Protein AF-W1Y8G7-F1 (afdb_monomer)

Mean predicted aligned error: 9.7 Å

Radius of gyration: 25.86 Å; Cα contacts (8 Å, |Δi|>4): 83; chains: 1; bounding box: 47×28×71 Å

Secondary structure (DSSP, 8-state):
--EEE-TTT--EEE-HHHHHHHHHHHS---SPP-HHHHTT---PPP----EEEETTEEEEBP-SGGGTTPBP-S-HHHHHHHHHHHHHHHHHTTB-TTS-B-----

Sequence (106 aa):
AFVRPDNSTKELFLSEKNINNYLRKYTTNKKAFSSEFYNEKEVVKFYTHGFFIGNEKVYELYSNGYRKGLRKVDHLENEIDQLIESSTNFLQNMLLDNGKYIYGYF

Solvent-accessible surface area (backbone atoms only — not comparable to full-atom values): 6859 Å² total; per-residue (Å²): 116,49,64,42,59,39,93,83,81,56,49,77,41,78,38,52,70,50,46,39,52,46,38,62,72,77,45,89,58,86,72,79,67,54,66,76,80,51,56,96,54,89,77,88,82,86,80,66,82,44,74,49,80,56,94,97,39,80,42,61,26,35,63,56,75,98,52,46,74,38,74,74,74,94,59,64,67,62,54,51,52,52,50,53,51,54,49,50,55,54,55,57,74,34,44,43,98,87,69,50,71,66,80,87,90,130

pLDDT: mean 89.36, std 6.59, range [53.72, 95.69]

Structure (mmCIF, N/CA/C/O backbone):
data_AF-W1Y8G7-F1
#
_entry.id   AF-W1Y8G7-F1
#
loop_
_atom_site.group_PDB
_atom_site.id
_atom_site.type_symbol
_atom_site.label_atom_id
_atom_site.label_alt_id
_atom_site.label_comp_id
_atom_site.label_asym_id
_atom_site.label_entity_id
_atom_site.label_seq_id
_atom_site.pdbx_PDB_ins_code
_atom_site.Cartn_x
_atom_site.Cartn_y
_atom_site.Cartn_z
_atom_site.occupancy
_atom_site.B_iso_or_equiv
_atom_site.auth_seq_id
_atom_site.auth_comp_id
_atom_site.auth_asym_id
_atom_site.auth_atom_id
_atom_site.pdbx_PDB_model_num
ATOM 1 N N . ALA A 1 1 ? 17.455 10.534 -13.223 1.00 82.81 1 ALA A N 1
ATOM 2 C CA . ALA A 1 1 ? 16.206 9.808 -13.540 1.00 82.81 1 ALA A CA 1
ATOM 3 C C . ALA A 1 1 ? 16.522 8.560 -14.368 1.00 82.81 1 ALA A C 1
ATOM 5 O O . ALA A 1 1 ? 17.527 8.572 -15.078 1.00 82.81 1 ALA A O 1
ATOM 6 N N . PHE A 1 2 ? 15.729 7.488 -14.252 1.00 93.50 2 PHE A N 1
ATOM 7 C CA . PHE A 1 2 ? 15.947 6.245 -15.016 1.00 93.50 2 PHE A CA 1
ATOM 8 C C . PHE A 1 2 ? 15.495 6.349 -16.468 1.00 93.50 2 PHE A C 1
ATOM 10 O O . PHE A 1 2 ? 16.180 5.831 -17.340 1.00 93.50 2 PHE A O 1
ATOM 17 N N . VAL A 1 3 ? 14.413 7.076 -16.729 1.00 93.31 3 VAL A N 1
ATOM 18 C CA . VAL A 1 3 ? 14.024 7.494 -18.076 1.00 93.31 3 VAL A CA 1
ATOM 19 C C . VAL A 1 3 ? 14.493 8.931 -18.268 1.00 93.31 3 VAL A C 1
ATOM 21 O O . VAL A 1 3 ? 14.318 9.760 -17.369 1.00 93.31 3 VAL A O 1
ATOM 24 N N . ARG A 1 4 ? 15.152 9.220 -19.389 1.00 92.31 4 ARG A N 1
ATOM 25 C CA . ARG A 1 4 ? 15.621 10.571 -19.720 1.00 92.31 4 ARG A CA 1
ATOM 26 C C . ARG A 1 4 ? 15.561 10.803 -21.232 1.00 92.31 4 ARG A C 1
ATOM 28 O O . ARG A 1 4 ? 15.653 9.826 -21.967 1.00 92.31 4 ARG A O 1
ATOM 35 N N . PRO A 1 5 ? 15.423 12.055 -21.690 1.00 93.88 5 PRO A N 1
ATOM 36 C CA . PRO A 1 5 ? 15.486 12.359 -23.111 1.00 93.88 5 PRO A CA 1
ATOM 37 C C . PRO A 1 5 ? 16.897 12.120 -23.647 1.00 93.88 5 PRO A C 1
ATOM 39 O O . PRO A 1 5 ? 17.888 12.400 -22.962 1.00 93.88 5 PRO A O 1
ATOM 42 N N . ASP A 1 6 ? 16.982 11.620 -24.873 1.00 91.81 6 ASP A N 1
ATOM 43 C CA . ASP A 1 6 ? 18.211 11.630 -25.647 1.00 91.81 6 ASP A CA 1
ATOM 44 C C . ASP A 1 6 ? 18.631 13.070 -25.941 1.00 91.81 6 ASP A C 1
ATOM 46 O O . ASP A 1 6 ? 17.806 13.968 -26.134 1.00 91.81 6 ASP A O 1
ATOM 50 N N . ASN A 1 7 ? 19.937 13.318 -25.949 1.00 88.00 7 ASN A N 1
ATOM 51 C CA . ASN A 1 7 ? 20.440 14.672 -26.146 1.00 88.00 7 ASN A CA 1
ATOM 52 C C . ASN A 1 7 ? 20.176 15.179 -27.569 1.00 88.00 7 ASN A C 1
ATOM 54 O O . ASN A 1 7 ? 19.948 16.382 -27.732 1.00 88.00 7 ASN A O 1
ATOM 58 N N . SER A 1 8 ? 20.167 14.268 -28.543 1.00 92.06 8 SER A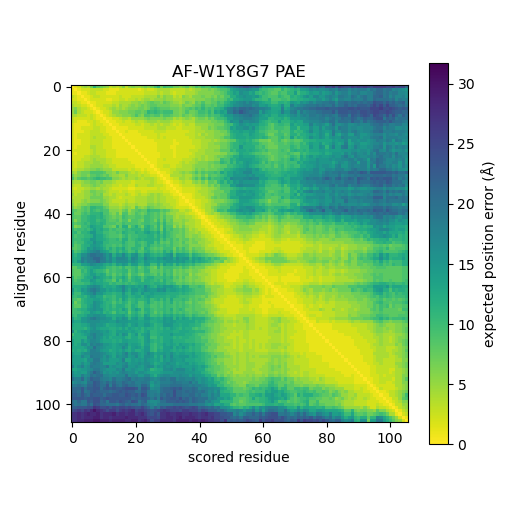 N 1
ATOM 59 C CA . SER A 1 8 ? 20.043 14.537 -29.973 1.00 92.06 8 SER A CA 1
ATOM 60 C C . SER A 1 8 ? 18.593 14.416 -30.430 1.00 92.06 8 SER A C 1
ATOM 62 O O . SER A 1 8 ? 18.046 15.381 -30.953 1.00 92.06 8 SER A O 1
ATOM 64 N N . THR A 1 9 ? 17.945 13.270 -30.190 1.00 92.00 9 THR A N 1
ATOM 65 C CA . THR A 1 9 ? 16.582 13.012 -30.698 1.00 92.00 9 THR A CA 1
ATOM 66 C C . THR A 1 9 ? 15.485 13.559 -29.788 1.00 92.00 9 THR A C 1
ATOM 68 O O . THR A 1 9 ? 14.344 13.692 -30.217 1.00 92.00 9 THR A O 1
ATOM 71 N N . LYS A 1 10 ? 15.815 13.894 -28.530 1.00 92.38 10 LYS A N 1
ATOM 72 C CA . LYS A 1 10 ? 14.865 14.243 -27.452 1.00 92.38 10 LYS A CA 1
ATOM 73 C C . LYS A 1 10 ? 13.876 13.136 -27.082 1.00 92.38 10 LYS A C 1
ATOM 75 O O . LYS A 1 10 ? 13.057 13.340 -26.188 1.00 92.38 10 LYS A O 1
ATOM 80 N N . GLU A 1 11 ? 13.985 11.958 -27.685 1.00 94.31 11 GLU A N 1
ATOM 81 C CA . GLU A 1 11 ? 13.150 10.810 -27.353 1.00 94.31 11 GLU A CA 1
ATOM 82 C C . GLU A 1 11 ? 13.516 10.254 -25.980 1.00 94.31 11 GLU A C 1
ATOM 84 O O . GLU A 1 11 ? 14.675 10.259 -25.564 1.00 94.31 11 GLU A O 1
ATOM 89 N N . LEU A 1 12 ? 12.514 9.778 -25.247 1.00 93.12 12 LEU A N 1
ATOM 90 C CA . LEU A 1 12 ? 12.733 9.203 -23.929 1.00 93.12 12 LEU A CA 1
ATOM 91 C C . LEU A 1 12 ? 13.328 7.803 -24.057 1.00 93.12 12 LEU A C 1
ATOM 93 O O . LEU A 1 12 ? 12.735 6.925 -24.675 1.00 93.12 12 LEU A O 1
ATOM 97 N N . PHE A 1 13 ? 14.457 7.578 -23.391 1.00 91.81 13 PHE A N 1
ATOM 98 C CA . PHE A 1 13 ? 15.092 6.268 -23.325 1.00 91.81 13 PHE A CA 1
ATOM 99 C C . PHE A 1 13 ? 15.391 5.852 -21.887 1.00 91.81 13 PHE A C 1
ATOM 101 O O . PHE A 1 13 ? 15.532 6.673 -20.970 1.00 91.81 13 PHE A O 1
ATOM 108 N N . LEU A 1 14 ? 15.513 4.540 -21.698 1.00 90.69 14 LEU A N 1
ATOM 109 C CA . LEU A 1 14 ? 15.893 3.940 -20.431 1.00 90.69 14 LEU A CA 1
ATOM 110 C C . LEU A 1 14 ? 17.418 3.997 -20.260 1.00 90.69 14 LEU A C 1
ATOM 112 O O . LEU A 1 14 ? 18.175 3.369 -20.994 1.00 90.69 14 LEU A O 1
ATOM 116 N N . SER A 1 15 ? 17.897 4.749 -19.273 1.00 93.44 15 SER A N 1
ATOM 117 C CA . SER A 1 15 ? 19.328 4.910 -19.023 1.00 93.44 15 SER A CA 1
ATOM 118 C C . SER A 1 15 ? 19.881 3.779 -18.155 1.00 93.44 15 SER A C 1
ATOM 120 O O . SER A 1 15 ? 19.861 3.860 -16.923 1.00 93.44 15 SER A O 1
ATOM 122 N N . GLU A 1 16 ? 20.474 2.768 -18.793 1.00 93.44 16 GLU A N 1
ATOM 123 C CA . GLU A 1 16 ? 21.149 1.658 -18.101 1.00 93.44 16 GLU A CA 1
ATOM 124 C C . GLU A 1 16 ? 22.222 2.140 -17.123 1.00 93.44 16 GLU A C 1
ATOM 126 O O . GLU A 1 16 ? 22.311 1.655 -15.998 1.00 93.44 16 GLU A O 1
ATOM 131 N N . LYS A 1 17 ? 22.996 3.164 -17.510 1.00 94.00 17 LYS A N 1
ATOM 132 C CA . LYS A 1 17 ? 24.001 3.795 -16.643 1.00 94.00 17 LYS A CA 1
ATOM 133 C C . LYS A 1 17 ? 23.395 4.267 -15.320 1.00 94.00 17 LYS A C 1
ATOM 135 O O . LYS A 1 17 ? 23.975 4.037 -14.259 1.00 94.00 17 LYS A O 1
ATOM 140 N N . ASN A 1 18 ? 22.241 4.934 -15.368 1.00 95.19 18 ASN A N 1
ATOM 141 C CA . ASN A 1 18 ? 21.588 5.447 -14.165 1.00 95.19 18 ASN A CA 1
ATOM 142 C C . ASN A 1 18 ? 21.000 4.312 -13.319 1.00 95.19 18 ASN A C 1
ATOM 144 O O . ASN A 1 18 ? 21.122 4.355 -12.096 1.00 95.19 18 ASN A O 1
ATOM 148 N N . ILE A 1 19 ? 20.423 3.291 -13.959 1.00 94.06 19 ILE A N 1
ATOM 149 C CA . ILE A 1 19 ? 19.892 2.100 -13.282 1.00 94.06 19 ILE A CA 1
ATOM 150 C C . ILE A 1 19 ? 21.016 1.350 -12.564 1.00 94.06 19 ILE A C 1
ATOM 152 O O . ILE A 1 19 ? 20.930 1.124 -11.361 1.00 94.06 19 ILE A O 1
ATOM 156 N N . ASN A 1 20 ? 22.112 1.042 -13.257 1.00 94.69 20 ASN A N 1
ATOM 157 C CA . ASN A 1 20 ? 23.253 0.322 -12.691 1.00 94.69 20 ASN A CA 1
ATOM 158 C C . ASN A 1 20 ? 23.930 1.086 -11.552 1.00 94.69 20 ASN A C 1
ATOM 160 O O . ASN A 1 20 ? 24.294 0.495 -10.535 1.00 94.69 20 ASN A O 1
ATOM 164 N N . ASN A 1 21 ? 24.046 2.411 -11.674 1.00 94.88 21 ASN A N 1
ATOM 165 C CA . ASN A 1 21 ? 24.540 3.241 -10.579 1.00 94.88 21 ASN A CA 1
ATOM 166 C C . ASN A 1 21 ? 23.635 3.179 -9.346 1.00 94.88 21 ASN A C 1
ATOM 168 O O . ASN A 1 21 ? 24.145 3.092 -8.229 1.00 94.88 21 ASN A O 1
ATOM 172 N N . TYR A 1 22 ? 22.315 3.209 -9.538 1.00 95.06 22 TYR A N 1
ATOM 173 C CA . TYR A 1 22 ? 21.369 3.066 -8.438 1.00 95.06 22 TYR A CA 1
ATOM 174 C C . TYR A 1 22 ? 21.454 1.679 -7.796 1.00 95.06 22 TYR A C 1
ATOM 176 O O . TYR A 1 22 ? 21.610 1.594 -6.580 1.00 95.06 22 TYR A O 1
ATOM 184 N N . LEU A 1 23 ? 21.429 0.608 -8.598 1.00 94.19 23 LEU A N 1
ATOM 185 C CA . LEU A 1 23 ? 21.516 -0.771 -8.109 1.00 94.19 23 LEU A CA 1
ATOM 186 C C . LEU A 1 23 ? 22.774 -0.983 -7.264 1.00 94.19 23 LEU A C 1
ATOM 188 O O . LEU A 1 23 ? 22.674 -1.491 -6.151 1.00 94.19 23 LEU A O 1
ATOM 192 N N . ARG A 1 24 ? 23.933 -0.511 -7.737 1.00 93.12 24 ARG A N 1
ATOM 193 C CA . ARG A 1 24 ? 25.201 -0.608 -7.003 1.00 93.12 24 ARG A CA 1
ATOM 194 C C . ARG A 1 24 ? 25.193 0.157 -5.676 1.00 93.12 24 ARG A C 1
ATOM 196 O O . ARG A 1 24 ? 25.858 -0.262 -4.738 1.00 93.12 24 ARG A O 1
ATOM 203 N N . LYS A 1 25 ? 24.511 1.304 -5.613 1.00 94.88 25 LYS A N 1
ATOM 204 C CA . LYS A 1 25 ? 24.547 2.195 -4.443 1.00 94.88 25 LYS A CA 1
ATOM 205 C C . LYS A 1 25 ? 23.502 1.845 -3.382 1.00 94.88 25 LYS A C 1
ATOM 207 O O . LYS A 1 25 ? 23.758 2.059 -2.203 1.00 94.88 25 LYS A O 1
ATOM 212 N N . TYR A 1 26 ? 22.336 1.352 -3.793 1.00 95.25 26 TYR A N 1
ATOM 213 C CA . TYR A 1 26 ? 21.162 1.226 -2.922 1.00 95.25 26 TYR A CA 1
ATOM 214 C C . TYR A 1 26 ? 20.628 -0.203 -2.792 1.00 95.25 26 TYR A C 1
ATOM 216 O O . TYR A 1 26 ? 19.638 -0.420 -2.101 1.00 95.25 26 TYR A O 1
ATOM 224 N N . THR A 1 27 ? 21.253 -1.187 -3.443 1.00 92.94 27 THR A N 1
ATOM 225 C CA . THR A 1 27 ? 20.838 -2.593 -3.365 1.00 92.94 27 THR A CA 1
ATOM 226 C C . THR A 1 27 ? 22.051 -3.508 -3.208 1.00 92.94 27 THR A C 1
ATOM 228 O O . THR A 1 27 ? 23.183 -3.107 -3.458 1.00 92.94 27 THR A O 1
ATOM 231 N N . THR A 1 28 ? 21.822 -4.767 -2.840 1.00 92.75 28 THR A N 1
ATOM 232 C CA . THR A 1 28 ? 22.857 -5.816 -2.803 1.00 92.75 28 THR A CA 1
ATOM 233 C C . THR A 1 28 ? 23.025 -6.537 -4.148 1.00 92.75 28 THR A C 1
ATOM 235 O O . THR A 1 28 ? 23.728 -7.548 -4.229 1.00 92.75 28 THR A O 1
ATOM 238 N N . ASN A 1 29 ? 22.379 -6.048 -5.216 1.00 87.69 29 ASN A N 1
ATOM 239 C CA . ASN A 1 29 ? 22.400 -6.694 -6.522 1.00 87.69 29 ASN A CA 1
ATOM 240 C C . ASN A 1 29 ? 23.798 -6.607 -7.158 1.00 87.69 29 ASN A C 1
ATOM 242 O O . ASN A 1 29 ? 24.311 -5.522 -7.424 1.00 87.69 29 ASN A O 1
ATOM 246 N N . LYS A 1 30 ? 24.404 -7.769 -7.422 1.00 85.19 30 LYS A N 1
ATOM 247 C CA . LYS A 1 30 ? 25.738 -7.889 -8.034 1.00 85.19 30 LYS A CA 1
ATOM 248 C C . LYS A 1 30 ? 25.707 -7.944 -9.563 1.00 85.19 30 LYS A C 1
ATOM 250 O O . LYS A 1 30 ? 26.759 -7.846 -10.188 1.00 85.19 30 LYS A O 1
ATOM 255 N N . LYS A 1 31 ? 24.533 -8.141 -10.172 1.00 87.12 31 LYS A N 1
ATOM 256 C CA . LYS A 1 31 ? 24.385 -8.244 -11.628 1.00 87.12 31 LYS A CA 1
ATOM 257 C C . LYS A 1 31 ? 24.030 -6.883 -12.213 1.00 87.12 31 LYS A C 1
ATOM 259 O O . LYS A 1 31 ? 23.077 -6.245 -11.768 1.00 87.12 31 LYS A O 1
ATOM 264 N N . ALA A 1 32 ? 24.782 -6.467 -13.229 1.00 88.94 32 ALA A N 1
ATOM 265 C CA . ALA A 1 32 ? 24.439 -5.287 -14.006 1.00 88.94 32 ALA A CA 1
ATOM 266 C C . ALA A 1 32 ? 23.140 -5.536 -14.786 1.00 88.94 32 ALA A C 1
ATOM 268 O O . ALA A 1 32 ? 22.932 -6.597 -15.374 1.00 88.94 32 ALA A O 1
ATOM 269 N N . PHE A 1 33 ? 22.267 -4.542 -14.774 1.00 89.88 33 PHE A N 1
ATOM 270 C CA . PHE A 1 33 ? 21.132 -4.431 -15.668 1.00 89.88 33 PHE A CA 1
ATOM 271 C C . PHE A 1 33 ? 21.614 -4.154 -17.100 1.00 89.88 33 PHE A C 1
ATOM 273 O O . PHE A 1 33 ? 22.469 -3.290 -17.304 1.00 89.88 33 PHE A O 1
ATOM 280 N N . SER A 1 34 ? 21.020 -4.855 -18.065 1.00 90.12 34 SER A N 1
ATOM 281 C CA . SER A 1 34 ? 21.177 -4.661 -19.510 1.00 90.12 34 SER A CA 1
ATOM 282 C C . SER A 1 34 ? 19.808 -4.855 -20.154 1.00 90.12 34 SER A C 1
ATOM 284 O O . SER A 1 34 ? 19.163 -5.874 -19.915 1.00 90.12 34 SER A O 1
ATOM 286 N N . SER A 1 35 ? 19.352 -3.878 -20.934 1.00 86.81 35 SER A N 1
ATOM 287 C CA . SER A 1 35 ? 18.070 -3.926 -21.642 1.00 86.81 35 SER A CA 1
ATOM 288 C C . SER A 1 35 ? 18.033 -5.068 -22.652 1.00 86.81 35 SER A C 1
ATOM 290 O O . SER A 1 35 ? 17.064 -5.817 -22.671 1.00 86.81 35 SER A O 1
ATOM 292 N N . GLU A 1 36 ? 19.126 -5.285 -23.385 1.00 87.19 36 GLU A N 1
ATOM 293 C CA . GLU A 1 36 ? 19.293 -6.397 -24.327 1.00 87.19 36 GLU A CA 1
ATOM 294 C C . GLU A 1 36 ? 19.024 -7.757 -23.673 1.00 87.19 36 GLU A C 1
ATOM 296 O O . GLU A 1 36 ? 18.304 -8.580 -24.229 1.00 87.19 36 GLU A O 1
ATOM 301 N N . PHE A 1 37 ? 19.516 -7.976 -22.448 1.00 84.56 37 PHE A N 1
ATOM 302 C CA . PHE A 1 37 ? 19.273 -9.232 -21.738 1.00 84.56 37 PHE A CA 1
ATOM 303 C C . PHE A 1 37 ? 17.790 -9.473 -21.428 1.00 84.56 37 PHE A C 1
ATOM 305 O O . PHE A 1 37 ? 17.401 -10.630 -21.272 1.00 84.56 37 PHE A O 1
ATOM 312 N N . TYR A 1 38 ? 16.985 -8.421 -21.267 1.00 82.06 38 TYR A N 1
ATOM 313 C CA . TYR A 1 38 ? 15.568 -8.519 -20.899 1.00 82.06 38 TYR A CA 1
ATOM 314 C C . TYR A 1 38 ? 14.611 -8.279 -22.069 1.00 82.06 38 TYR A C 1
ATOM 316 O O . TYR A 1 38 ? 13.422 -8.560 -21.921 1.00 82.06 38 TYR A O 1
ATOM 324 N N . ASN A 1 39 ? 15.095 -7.786 -23.210 1.00 85.12 39 ASN A N 1
ATOM 325 C CA . ASN A 1 39 ? 14.284 -7.636 -24.412 1.00 85.12 39 ASN A CA 1
ATOM 326 C C . ASN A 1 39 ? 13.692 -8.992 -24.806 1.00 85.12 39 ASN A C 1
ATOM 328 O O . ASN A 1 39 ? 14.366 -10.018 -24.732 1.00 85.12 39 ASN A O 1
ATOM 332 N N . GLU A 1 40 ? 12.407 -8.982 -25.163 1.00 84.44 40 GLU A N 1
ATOM 333 C CA . GLU A 1 40 ? 11.638 -10.163 -25.590 1.00 84.44 40 GLU A CA 1
ATOM 334 C C . GLU A 1 40 ? 11.514 -11.280 -24.540 1.00 84.44 40 GLU A C 1
ATOM 336 O O . GLU A 1 40 ? 10.925 -12.327 -24.808 1.00 84.44 40 GLU A O 1
ATOM 341 N N . LYS A 1 41 ? 12.003 -11.063 -23.313 1.00 86.75 41 LYS A N 1
ATOM 342 C CA . LYS A 1 41 ? 11.793 -12.003 -22.216 1.00 86.75 41 LYS A CA 1
ATOM 343 C C . LYS A 1 41 ? 10.445 -11.785 -21.564 1.00 86.75 41 LYS A C 1
ATOM 345 O O . LYS A 1 41 ? 10.053 -10.666 -21.232 1.00 86.75 41 LYS A O 1
ATOM 350 N N . GLU A 1 42 ? 9.783 -12.895 -21.282 1.00 84.12 42 GLU A N 1
ATOM 351 C CA . GLU A 1 42 ? 8.609 -12.891 -20.433 1.00 84.12 42 GLU A CA 1
ATOM 352 C C . GLU A 1 42 ? 9.030 -12.604 -18.985 1.00 84.12 42 GLU A C 1
ATOM 354 O O . GLU A 1 42 ? 9.892 -13.271 -18.406 1.00 84.12 42 GLU A O 1
ATOM 359 N N . VAL A 1 43 ? 8.447 -11.559 -18.403 1.00 81.00 43 VAL A N 1
ATOM 360 C CA . VAL A 1 43 ? 8.691 -11.156 -17.017 1.00 81.00 43 VAL A CA 1
ATOM 361 C C . VAL A 1 43 ? 7.457 -11.441 -16.181 1.00 81.00 43 VAL A C 1
ATOM 363 O O . VAL A 1 43 ? 6.395 -10.860 -16.397 1.00 81.00 43 VAL A O 1
ATOM 366 N N . VAL A 1 44 ? 7.624 -12.287 -15.166 1.00 84.56 44 VAL A N 1
ATOM 367 C CA . VAL A 1 44 ? 6.583 -12.545 -14.170 1.00 84.56 44 VAL A CA 1
ATOM 368 C C . VAL A 1 44 ? 6.609 -11.432 -13.129 1.00 84.56 44 VAL A C 1
ATOM 370 O O . VAL A 1 44 ? 7.621 -11.196 -12.466 1.00 84.56 44 VAL A O 1
ATOM 373 N N . LYS A 1 45 ? 5.486 -10.727 -12.984 1.00 83.31 45 LYS A N 1
ATOM 374 C CA . LYS A 1 45 ? 5.316 -9.696 -11.958 1.00 83.31 45 LYS A CA 1
ATOM 375 C C . LYS A 1 45 ? 4.624 -10.300 -10.747 1.00 83.31 45 LYS A C 1
ATOM 377 O O . LYS A 1 45 ? 3.543 -10.867 -10.866 1.00 83.31 45 LYS A O 1
ATOM 382 N N . PHE A 1 46 ? 5.235 -10.128 -9.582 1.00 84.62 46 PHE A N 1
ATOM 383 C CA . PHE A 1 46 ? 4.627 -10.498 -8.312 1.00 84.62 46 PHE A CA 1
ATOM 384 C C . PHE A 1 46 ? 3.964 -9.276 -7.692 1.00 84.62 46 PHE A C 1
ATOM 386 O O . PHE A 1 46 ? 4.556 -8.196 -7.626 1.00 84.62 46 PHE A O 1
ATOM 393 N N . TYR A 1 47 ? 2.740 -9.465 -7.216 1.00 82.19 47 TYR A N 1
ATOM 394 C CA . TYR A 1 47 ? 1.978 -8.446 -6.514 1.00 82.19 47 TYR A CA 1
ATOM 395 C C . TYR A 1 47 ? 1.654 -8.950 -5.115 1.00 82.19 47 TYR A C 1
ATOM 397 O O . TYR A 1 47 ? 1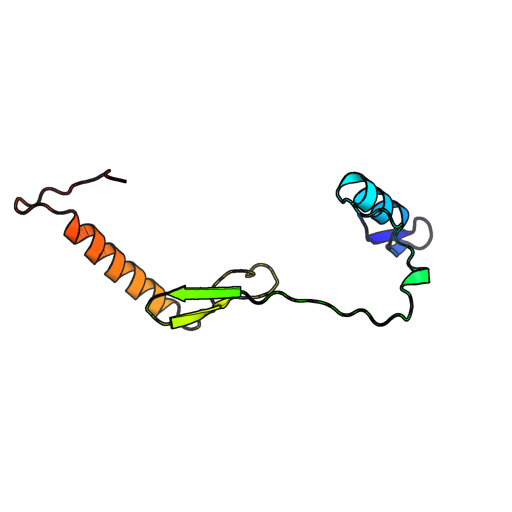.363 -10.126 -4.910 1.00 82.19 47 TYR A O 1
ATOM 405 N N . THR A 1 48 ? 1.725 -8.050 -4.142 1.00 87.25 48 THR A N 1
ATOM 406 C CA . THR A 1 48 ? 1.350 -8.344 -2.760 1.00 87.25 48 THR A CA 1
ATOM 407 C C . THR A 1 48 ? -0.101 -7.949 -2.536 1.00 87.25 48 THR A C 1
ATOM 409 O O . THR A 1 48 ? -0.461 -6.799 -2.802 1.00 87.25 48 THR A O 1
ATOM 412 N N . HIS A 1 49 ? -0.899 -8.860 -1.988 1.00 91.56 49 HIS A N 1
ATOM 413 C CA . HIS A 1 49 ? -2.230 -8.555 -1.472 1.00 91.56 49 HIS A CA 1
ATOM 414 C C . HIS A 1 49 ? -2.147 -8.294 0.030 1.00 91.56 49 HIS A C 1
ATOM 416 O O . HIS A 1 49 ? -1.457 -9.012 0.752 1.00 91.56 49 HIS A O 1
ATOM 422 N N . GLY A 1 50 ? -2.810 -7.232 0.480 1.00 93.62 50 GLY A N 1
ATOM 423 C CA . GLY A 1 50 ? -2.902 -6.880 1.891 1.00 93.62 50 GLY A CA 1
ATOM 424 C C . GLY A 1 50 ? -4.287 -7.209 2.426 1.00 93.62 50 GLY A C 1
ATOM 425 O O . GLY A 1 50 ? -5.277 -7.003 1.726 1.00 93.62 50 GLY A O 1
ATOM 426 N N . PHE A 1 51 ? -4.344 -7.673 3.669 1.00 95.25 51 PHE A N 1
ATOM 427 C CA . PHE A 1 51 ? -5.589 -7.924 4.382 1.00 95.25 51 PHE A CA 1
ATOM 428 C C . PHE A 1 51 ? -5.531 -7.267 5.758 1.00 95.25 51 PHE A C 1
ATOM 430 O O . PHE A 1 51 ? -4.482 -7.254 6.401 1.00 95.25 51 PHE A O 1
ATOM 437 N N . PHE A 1 52 ? -6.662 -6.733 6.202 1.00 92.75 52 PHE A N 1
ATOM 438 C CA . PHE A 1 52 ? -6.873 -6.255 7.562 1.00 92.75 52 PHE A CA 1
ATOM 439 C C . PHE A 1 52 ? -7.908 -7.147 8.240 1.00 92.75 52 PHE A C 1
ATOM 441 O O . PHE A 1 52 ? -8.935 -7.461 7.641 1.00 92.75 52 PHE A O 1
ATOM 448 N N . ILE A 1 53 ? -7.636 -7.556 9.476 1.00 93.44 53 ILE A N 1
ATOM 449 C CA . ILE A 1 53 ? -8.540 -8.391 10.267 1.00 93.44 53 ILE A CA 1
ATOM 450 C C . ILE A 1 53 ? -9.034 -7.548 11.437 1.00 93.44 53 ILE A C 1
ATOM 452 O O . ILE A 1 53 ? -8.229 -7.058 12.226 1.00 93.44 53 ILE A O 1
ATOM 456 N N . GLY A 1 54 ? -10.347 -7.372 11.537 1.00 86.75 54 GLY A N 1
ATOM 457 C CA . GLY A 1 54 ? -10.977 -6.590 12.598 1.00 86.75 54 GLY A CA 1
ATOM 458 C C . GLY A 1 54 ? -12.471 -6.875 12.676 1.00 86.75 54 GLY A C 1
ATOM 459 O O . GLY A 1 54 ? -13.092 -7.176 11.658 1.00 86.75 54 GLY A O 1
ATOM 460 N N . ASN A 1 55 ? -13.047 -6.796 13.878 1.00 83.12 55 ASN A N 1
ATOM 461 C CA . ASN A 1 55 ? -14.465 -7.093 14.134 1.00 83.12 55 ASN A CA 1
ATOM 462 C C . ASN A 1 55 ? -14.899 -8.447 13.540 1.00 83.12 55 ASN A C 1
ATOM 464 O O . ASN A 1 55 ? -15.913 -8.526 12.851 1.00 83.12 55 ASN A O 1
ATOM 468 N N . GLU A 1 56 ? -14.064 -9.478 13.727 1.00 90.06 56 GLU A N 1
ATOM 469 C CA . GLU 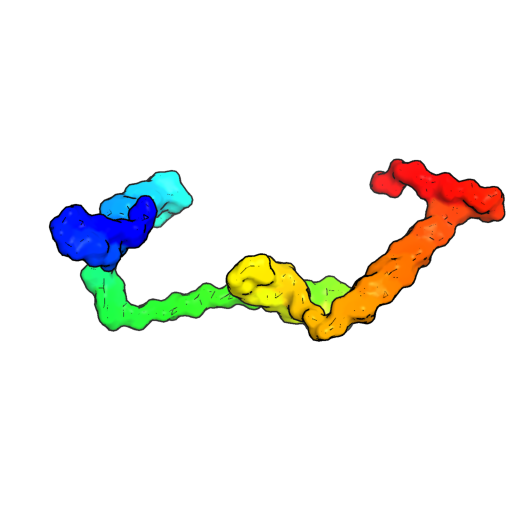A 1 56 ? -14.268 -10.846 13.209 1.00 90.06 56 GLU A CA 1
ATOM 470 C C . GLU A 1 56 ? -14.401 -10.948 11.676 1.00 90.06 56 GLU A C 1
ATOM 472 O O . GLU A 1 56 ? -14.814 -11.973 11.136 1.00 90.06 56 GLU A O 1
ATOM 477 N N . LYS A 1 57 ? -14.013 -9.897 10.948 1.00 90.31 57 LYS A N 1
ATOM 478 C CA . LYS A 1 57 ? -14.070 -9.820 9.487 1.00 90.31 57 LYS A CA 1
ATOM 479 C C . LYS A 1 57 ? -12.680 -9.639 8.891 1.00 90.31 57 LYS A C 1
ATOM 481 O O . LYS A 1 57 ? -11.782 -9.061 9.506 1.00 90.31 57 LYS A O 1
ATOM 486 N N . VAL A 1 58 ? -12.527 -10.117 7.658 1.00 93.69 58 VAL A N 1
ATOM 487 C CA . VAL A 1 58 ? -11.322 -9.939 6.843 1.00 93.69 58 VAL A CA 1
ATOM 488 C C . VAL A 1 58 ? -11.635 -8.956 5.724 1.00 93.69 58 VAL A C 1
ATOM 490 O O . VAL A 1 58 ? -12.570 -9.160 4.954 1.00 93.69 58 VAL A O 1
ATOM 493 N N . TYR A 1 59 ? -10.834 -7.902 5.622 1.00 93.31 59 TYR A N 1
ATOM 494 C CA . TYR A 1 59 ? -10.985 -6.854 4.624 1.00 93.31 59 TYR A CA 1
ATOM 495 C C . TYR A 1 59 ? -9.786 -6.838 3.689 1.00 93.31 59 TYR A C 1
ATOM 497 O O . TYR A 1 59 ? -8.643 -6.720 4.133 1.00 93.31 59 TYR A O 1
ATOM 505 N N . GLU A 1 60 ? -10.040 -6.912 2.387 1.00 94.88 60 GLU A N 1
ATOM 506 C CA . GLU A 1 60 ? -8.997 -6.734 1.384 1.00 94.88 60 GLU A CA 1
ATOM 507 C C . GLU A 1 60 ? -8.579 -5.257 1.300 1.00 94.88 60 GLU A C 1
ATOM 509 O O . GLU A 1 60 ? -9.409 -4.341 1.297 1.00 94.88 60 GLU A O 1
ATOM 514 N N . LEU A 1 61 ? -7.274 -5.023 1.202 1.00 95.69 61 LEU A N 1
ATOM 515 C CA . LEU A 1 61 ? -6.690 -3.696 1.051 1.00 95.69 61 LEU A CA 1
ATOM 516 C C . LEU A 1 61 ? -6.381 -3.406 -0.418 1.00 95.69 61 LEU A C 1
ATOM 518 O O . LEU A 1 61 ? -6.134 -4.310 -1.219 1.00 95.69 61 LEU A O 1
ATOM 522 N N . TYR A 1 62 ? -6.337 -2.127 -0.785 1.00 94.50 62 TYR A N 1
ATOM 523 C CA . TYR A 1 62 ? -5.800 -1.733 -2.088 1.00 94.50 62 TYR A CA 1
ATOM 524 C C . TYR A 1 62 ? -4.340 -2.206 -2.226 1.00 94.50 62 TYR A C 1
ATOM 526 O O . TYR A 1 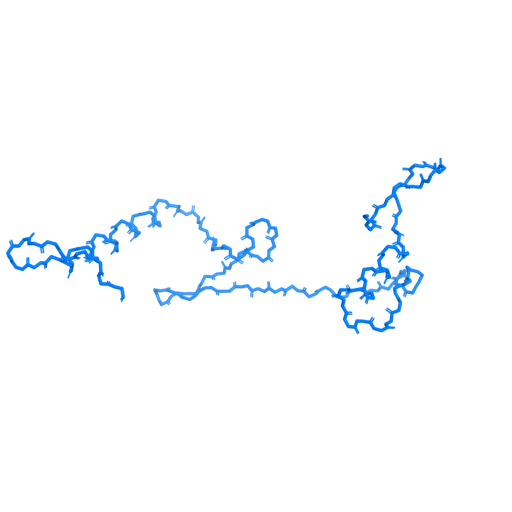62 ? -3.502 -1.956 -1.355 1.00 94.50 62 TYR A O 1
ATOM 534 N N . SER A 1 63 ? -4.022 -2.872 -3.338 1.00 92.25 63 SER A N 1
ATOM 535 C CA . SER A 1 63 ? -2.709 -3.488 -3.588 1.00 92.25 63 SER A CA 1
ATOM 536 C C . SER A 1 63 ? -1.699 -2.549 -4.263 1.00 92.25 63 SER A C 1
ATOM 538 O O . SER A 1 63 ? -0.491 -2.805 -4.234 1.00 92.25 63 SER A O 1
ATOM 540 N N . ASN A 1 64 ? -2.161 -1.441 -4.851 1.00 88.75 64 AS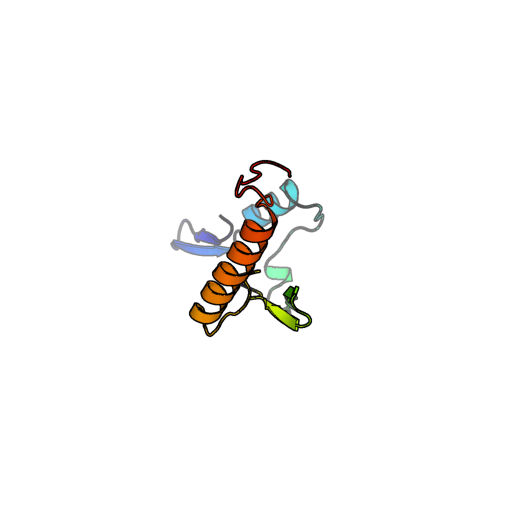N A N 1
ATOM 541 C CA . ASN A 1 64 ? -1.351 -0.526 -5.655 1.00 88.75 64 ASN A CA 1
ATOM 542 C C . ASN A 1 64 ? -1.825 0.943 -5.578 1.00 88.75 64 ASN A C 1
ATOM 544 O O . ASN A 1 64 ? -2.844 1.272 -4.970 1.00 88.75 64 ASN A O 1
ATOM 548 N N . GLY A 1 65 ? -1.042 1.835 -6.193 1.00 88.62 65 GLY A N 1
ATOM 549 C CA . GLY A 1 65 ? -1.334 3.269 -6.278 1.00 88.62 65 GLY A CA 1
ATOM 550 C C . GLY A 1 65 ? -1.230 4.014 -4.942 1.00 88.62 65 GLY A C 1
ATOM 551 O O . GLY A 1 65 ? -0.709 3.496 -3.957 1.00 88.62 65 GLY A O 1
ATOM 552 N N . TYR A 1 66 ? -1.751 5.244 -4.909 1.00 90.88 66 TYR A N 1
ATOM 553 C CA . TYR A 1 66 ? -1.744 6.105 -3.715 1.00 90.88 66 TYR A CA 1
ATOM 554 C C . TYR A 1 66 ? -2.619 5.592 -2.569 1.00 90.88 66 TYR A C 1
ATOM 556 O O . TYR A 1 66 ? -2.484 6.051 -1.441 1.00 90.88 66 TYR A O 1
ATOM 564 N N . ARG A 1 67 ? -3.515 4.644 -2.853 1.00 91.50 67 ARG A N 1
ATOM 565 C CA . ARG A 1 67 ? -4.390 4.027 -1.853 1.00 91.50 67 ARG A CA 1
ATOM 566 C C . ARG A 1 67 ? -3.804 2.744 -1.270 1.00 91.50 67 ARG A C 1
ATOM 568 O O . ARG A 1 67 ? -4.461 2.132 -0.436 1.00 91.50 67 ARG A O 1
ATOM 575 N N . LYS A 1 68 ? -2.609 2.315 -1.703 1.00 93.25 68 LYS A N 1
ATOM 576 C CA . LYS A 1 68 ? -1.995 1.057 -1.262 1.00 93.25 68 LYS A CA 1
ATOM 577 C C . LYS A 1 68 ? -1.992 0.955 0.267 1.00 93.25 68 LYS A C 1
ATOM 579 O O . LYS A 1 68 ? -1.479 1.840 0.942 1.00 93.25 68 LYS A O 1
ATOM 584 N N . GLY A 1 69 ? -2.531 -0.146 0.787 1.00 91.75 69 GLY A N 1
ATOM 585 C CA . GLY A 1 69 ? -2.622 -0.411 2.227 1.00 91.75 69 GLY A CA 1
ATOM 586 C C . GLY A 1 69 ? -3.853 0.179 2.920 1.00 91.75 69 GLY A C 1
ATOM 587 O O . GLY A 1 69 ? -4.077 -0.126 4.086 1.00 91.75 69 GLY A O 1
ATOM 588 N N . LEU A 1 70 ? -4.680 0.965 2.227 1.00 93.06 70 LEU A N 1
ATOM 589 C CA . LEU A 1 70 ? -5.968 1.406 2.758 1.00 93.06 70 LEU A CA 1
ATOM 590 C C . LEU A 1 70 ? -7.031 0.328 2.553 1.00 93.06 70 LEU A C 1
ATOM 592 O O . LEU A 1 70 ? -7.024 -0.398 1.552 1.00 93.06 70 LEU A O 1
ATOM 596 N N . ARG A 1 71 ? -7.966 0.248 3.500 1.00 92.62 71 ARG A N 1
ATOM 597 C CA . ARG A 1 71 ? -9.140 -0.615 3.386 1.00 92.62 71 ARG A CA 1
ATOM 598 C C . ARG A 1 71 ? -10.077 -0.082 2.308 1.00 92.62 71 ARG A C 1
ATOM 600 O O . ARG A 1 71 ? -10.258 1.128 2.169 1.00 92.62 71 ARG A O 1
ATOM 607 N N . LYS A 1 72 ? -10.657 -0.994 1.531 1.00 92.06 72 LYS A N 1
ATOM 608 C CA . LYS A 1 72 ? -11.729 -0.671 0.589 1.00 92.06 72 LYS A CA 1
ATOM 609 C C . LYS A 1 72 ? -13.008 -0.413 1.393 1.00 92.06 72 LYS A C 1
ATOM 611 O O . LYS A 1 72 ? -13.387 -1.248 2.210 1.00 92.06 72 LYS A O 1
ATOM 616 N N . VAL A 1 73 ? -13.613 0.754 1.199 1.00 90.56 73 VAL A N 1
ATOM 617 C CA . VAL A 1 73 ? -14.821 1.202 1.901 1.00 90.56 73 VAL A CA 1
ATOM 618 C C . VAL A 1 73 ? -15.786 1.730 0.852 1.00 90.56 73 VAL A C 1
ATOM 620 O O . VAL A 1 73 ? -15.436 2.661 0.127 1.00 90.56 73 VAL A O 1
ATOM 623 N N . ASP A 1 74 ? -16.971 1.132 0.787 1.00 89.50 74 ASP A N 1
ATOM 624 C CA . ASP A 1 74 ? -18.032 1.547 -0.137 1.00 89.50 74 ASP A CA 1
ATOM 625 C C . ASP A 1 74 ? -18.942 2.614 0.493 1.00 89.50 74 ASP A C 1
ATOM 627 O O . ASP A 1 74 ? -19.382 3.535 -0.190 1.00 89.50 74 ASP A O 1
ATOM 631 N N . HIS A 1 75 ? -19.153 2.523 1.811 1.00 91.44 75 HIS A N 1
ATOM 632 C CA . HIS A 1 75 ? -20.041 3.378 2.602 1.00 91.44 75 HIS A CA 1
ATOM 633 C C . HIS A 1 75 ? -19.265 4.036 3.742 1.00 91.44 75 HIS A C 1
ATOM 635 O O . HIS A 1 75 ? -19.084 3.444 4.807 1.00 91.44 75 HIS A O 1
ATOM 641 N N . LEU A 1 76 ? -18.758 5.245 3.502 1.00 91.19 76 LEU A N 1
ATOM 642 C CA . LEU A 1 76 ? -17.932 5.971 4.4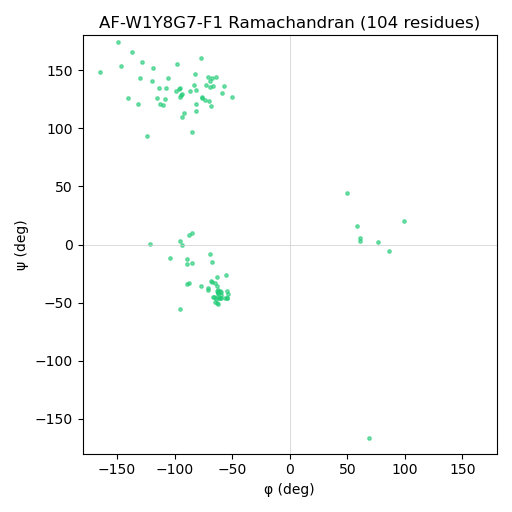71 1.00 91.19 76 LEU A CA 1
ATOM 643 C C . LEU A 1 76 ? -18.735 6.395 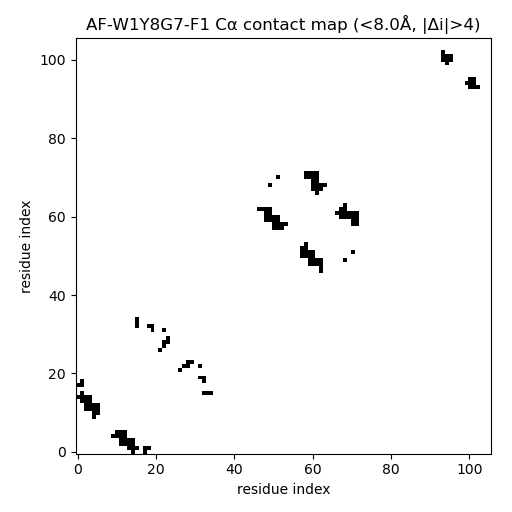5.709 1.00 91.19 76 LEU A C 1
ATOM 645 O O . LEU A 1 76 ? -18.192 6.426 6.807 1.00 91.19 76 LEU A O 1
ATOM 649 N N . GLU A 1 77 ? -20.018 6.690 5.535 1.00 95.38 77 GLU A N 1
ATOM 650 C CA . GLU A 1 77 ? -20.956 7.056 6.594 1.00 95.38 77 GLU A CA 1
ATOM 651 C C . GLU A 1 77 ? -20.992 6.012 7.716 1.00 95.38 77 GLU A C 1
ATOM 653 O O . GLU A 1 77 ? -20.814 6.357 8.879 1.00 95.38 77 GLU A O 1
ATOM 658 N N . ASN A 1 78 ? -21.059 4.726 7.363 1.00 91.88 78 ASN A N 1
ATOM 659 C CA . ASN A 1 78 ? -21.089 3.637 8.338 1.00 91.88 78 ASN A CA 1
ATOM 660 C C . ASN A 1 78 ? -19.781 3.544 9.139 1.00 91.88 78 ASN A C 1
ATOM 662 O O . ASN A 1 78 ? -19.788 3.175 10.310 1.00 91.88 78 ASN A O 1
ATOM 666 N N . GLU A 1 79 ? -18.648 3.869 8.512 1.00 90.94 79 GLU A N 1
ATOM 667 C CA . GLU A 1 79 ? -17.343 3.885 9.181 1.00 90.94 79 GLU A CA 1
ATOM 668 C C . GLU A 1 79 ? -17.226 5.049 10.162 1.00 90.94 79 GLU A C 1
ATOM 670 O O . GLU A 1 79 ? -16.646 4.902 11.238 1.00 90.94 79 GLU A O 1
ATOM 675 N N . ILE A 1 80 ? -17.786 6.204 9.797 1.00 94.00 80 ILE A N 1
ATOM 676 C CA . ILE A 1 80 ? -17.842 7.376 10.668 1.00 94.00 80 ILE A CA 1
ATOM 677 C C . ILE A 1 80 ? -18.744 7.084 11.868 1.00 94.00 80 ILE A C 1
ATOM 679 O O . ILE A 1 80 ? -18.332 7.343 12.997 1.00 94.00 80 ILE A O 1
ATOM 683 N N . ASP A 1 81 ? -19.917 6.492 11.649 1.00 95.56 81 ASP A N 1
ATOM 684 C CA . ASP A 1 81 ? -20.839 6.137 12.729 1.00 95.56 81 ASP A CA 1
ATOM 685 C C . ASP A 1 81 ? -20.197 5.139 13.704 1.00 95.56 81 ASP A C 1
ATOM 687 O O . ASP A 1 81 ? -20.199 5.368 14.915 1.00 95.56 81 ASP A O 1
ATOM 691 N N . GLN A 1 82 ? -19.535 4.093 13.192 1.00 90.81 82 GLN A N 1
ATOM 692 C CA . GLN A 1 82 ? -18.787 3.143 14.026 1.00 90.81 82 GLN A CA 1
ATOM 693 C C . GLN A 1 82 ? -17.651 3.813 14.806 1.00 90.81 82 GLN A C 1
ATOM 695 O O . GLN A 1 82 ? -17.415 3.487 15.974 1.00 90.81 82 GLN A O 1
ATOM 700 N N . LEU A 1 83 ? -16.931 4.749 14.185 1.00 92.50 83 LEU A N 1
ATOM 701 C CA . LEU A 1 83 ? -15.877 5.507 14.853 1.00 92.50 83 LEU A CA 1
ATOM 702 C C . LEU A 1 83 ? -16.447 6.362 15.992 1.00 92.50 83 LEU A C 1
ATOM 704 O O . LEU A 1 83 ? -15.877 6.375 17.082 1.00 92.50 83 LEU A O 1
ATOM 708 N N . ILE A 1 84 ? -17.562 7.058 15.758 1.00 95.25 84 ILE A N 1
ATOM 709 C CA . ILE A 1 84 ? -18.227 7.895 16.765 1.00 95.25 84 ILE A CA 1
ATOM 710 C C . ILE A 1 84 ? -18.730 7.033 17.924 1.00 95.25 84 ILE A C 1
ATOM 712 O O . ILE A 1 84 ? -18.475 7.368 19.083 1.00 95.25 84 ILE A O 1
ATOM 716 N N . GLU A 1 85 ? -19.399 5.917 17.635 1.00 94.38 85 GLU A N 1
ATOM 717 C CA . GLU A 1 85 ? -19.947 5.022 18.655 1.00 94.38 85 GLU A CA 1
ATOM 718 C C . GLU A 1 85 ? -18.835 4.401 19.513 1.00 94.38 85 GLU A C 1
ATOM 720 O O . GLU A 1 85 ? -18.857 4.506 20.741 1.00 94.38 85 GLU A O 1
ATOM 725 N N . SER A 1 86 ? -17.811 3.820 18.881 1.00 90.81 86 SER A N 1
ATOM 726 C CA . SER A 1 86 ? -16.676 3.214 19.593 1.00 90.81 86 SER A CA 1
ATOM 727 C C . SER A 1 86 ? -15.893 4.232 20.425 1.00 90.81 86 SER A C 1
ATOM 729 O O . SER A 1 86 ? -15.540 3.945 21.571 1.00 90.81 86 SER A O 1
ATOM 731 N N . SER A 1 87 ? -15.680 5.439 19.895 1.00 91.25 87 SER A N 1
ATOM 732 C CA . SER A 1 87 ? -15.007 6.519 20.621 1.00 91.25 87 SER A CA 1
ATOM 733 C C . SER A 1 87 ? -15.838 6.976 21.816 1.00 91.25 87 SER A C 1
ATOM 735 O O . SER A 1 87 ? -15.307 7.099 22.914 1.00 91.25 87 SER A O 1
ATOM 737 N N . THR A 1 88 ? -17.146 7.172 21.639 1.00 91.81 88 THR A N 1
ATOM 738 C CA . THR A 1 88 ? -18.053 7.553 22.733 1.00 91.81 88 THR A CA 1
ATOM 739 C C . THR A 1 88 ? -18.066 6.506 23.843 1.00 91.81 88 THR A C 1
ATOM 741 O O . THR A 1 88 ? -17.911 6.862 25.009 1.00 91.81 88 THR A O 1
ATOM 744 N N . ASN A 1 89 ? -18.169 5.222 23.490 1.00 90.25 89 ASN A N 1
ATOM 745 C CA . ASN A 1 89 ? -18.122 4.121 24.454 1.00 90.25 89 ASN A CA 1
ATOM 746 C C . ASN A 1 89 ? -16.796 4.099 25.229 1.00 90.25 89 ASN A C 1
ATOM 748 O O . ASN A 1 89 ? -16.782 3.947 26.450 1.00 90.25 89 ASN A O 1
ATOM 752 N N . PHE A 1 90 ? -15.669 4.294 24.540 1.00 88.94 90 PHE A N 1
ATOM 753 C CA . PHE A 1 90 ? -14.361 4.393 25.184 1.00 88.94 90 PHE A CA 1
ATOM 754 C C . PHE A 1 90 ? -14.282 5.586 26.151 1.00 88.94 90 PHE A C 1
ATOM 756 O O . PHE A 1 90 ? -13.841 5.430 27.288 1.00 88.94 90 PHE A O 1
ATOM 763 N N . LEU A 1 91 ? -14.758 6.762 25.728 1.00 89.19 91 LEU A N 1
ATOM 764 C CA . LEU A 1 91 ? -14.785 7.979 26.545 1.00 89.19 91 LEU A CA 1
ATOM 765 C C . LEU A 1 91 ? -15.680 7.826 27.781 1.00 89.19 91 LEU A C 1
ATOM 767 O O . LEU A 1 91 ? -15.303 8.266 28.865 1.00 89.19 91 LEU A O 1
ATOM 771 N N . GLN A 1 92 ? -16.839 7.178 27.638 1.00 87.81 92 GLN A N 1
ATOM 772 C CA . GLN A 1 92 ? -17.746 6.903 28.750 1.00 87.81 92 GLN A CA 1
ATOM 773 C C . GLN A 1 92 ? -17.068 6.051 29.826 1.00 87.81 92 GLN A C 1
ATOM 775 O O . GLN A 1 92 ? -17.198 6.345 31.010 1.00 87.81 92 GLN A O 1
ATOM 780 N N . ASN A 1 93 ? -16.288 5.048 29.421 1.00 86.06 93 ASN A N 1
ATOM 781 C CA . ASN A 1 93 ? -15.558 4.180 30.346 1.00 86.06 93 ASN A CA 1
ATOM 782 C C . ASN A 1 93 ? -14.401 4.886 31.078 1.00 86.06 93 ASN A C 1
ATOM 784 O O . ASN A 1 93 ? -13.824 4.314 31.998 1.00 86.06 93 ASN A O 1
ATOM 788 N N . MET A 1 94 ? -14.061 6.122 30.701 1.00 87.94 94 MET A N 1
ATOM 789 C CA . MET A 1 94 ? -13.099 6.964 31.420 1.00 87.94 94 MET A CA 1
ATOM 790 C C . MET A 1 94 ? -13.764 7.938 32.406 1.00 87.94 94 MET A C 1
ATOM 792 O O . MET A 1 94 ? -13.071 8.740 33.038 1.00 87.94 94 MET A O 1
ATOM 796 N N . LEU A 1 95 ? -15.091 7.893 32.560 1.00 89.12 95 LEU A N 1
ATOM 797 C CA . LEU A 1 95 ? -15.812 8.645 33.585 1.00 89.12 95 LEU A CA 1
ATOM 798 C C . LEU A 1 95 ? -15.856 7.857 34.899 1.00 89.12 95 LEU A C 1
ATOM 800 O O . LEU A 1 95 ? -16.209 6.683 34.929 1.00 89.12 95 LEU A O 1
ATOM 804 N N . LEU A 1 96 ? -15.527 8.529 35.998 1.00 87.69 96 LEU A N 1
ATOM 805 C CA . LEU A 1 96 ? -15.769 8.036 37.352 1.00 87.69 96 LEU A CA 1
ATOM 806 C C . LEU A 1 96 ? -17.244 8.208 37.739 1.00 87.69 96 LEU A C 1
ATOM 808 O O . LEU A 1 96 ? -17.928 9.087 37.214 1.00 87.69 96 LEU A O 1
ATOM 812 N N . ASP A 1 97 ? -17.696 7.462 38.750 1.00 88.00 97 ASP A N 1
ATOM 813 C CA . ASP A 1 97 ? -19.069 7.534 39.285 1.00 88.00 97 ASP A CA 1
ATOM 814 C C . ASP A 1 97 ? -19.484 8.949 39.725 1.00 88.00 97 ASP A C 1
ATOM 816 O O . ASP A 1 97 ? -20.660 9.304 39.714 1.00 88.00 97 ASP A O 1
ATOM 820 N N . ASN A 1 98 ? -18.512 9.789 40.096 1.00 91.12 98 ASN A N 1
ATOM 821 C CA . ASN A 1 98 ? -18.736 11.189 40.462 1.00 91.12 98 ASN A CA 1
ATOM 822 C C . ASN A 1 98 ? -18.764 12.151 39.256 1.00 91.12 98 ASN A C 1
ATOM 824 O O . ASN A 1 98 ? -18.712 13.366 39.443 1.00 91.12 98 ASN A O 1
ATOM 828 N N . GLY A 1 99 ? -18.792 11.627 38.029 1.00 84.50 99 GLY A N 1
ATOM 829 C CA . GLY A 1 99 ? -18.801 12.392 36.783 1.00 84.50 99 GLY A CA 1
ATOM 830 C C . GLY A 1 99 ? -17.445 12.984 36.390 1.00 84.50 99 GLY A C 1
ATOM 831 O O . GLY A 1 99 ? -17.353 13.684 35.381 1.00 84.50 99 GLY A O 1
ATOM 832 N N . LYS A 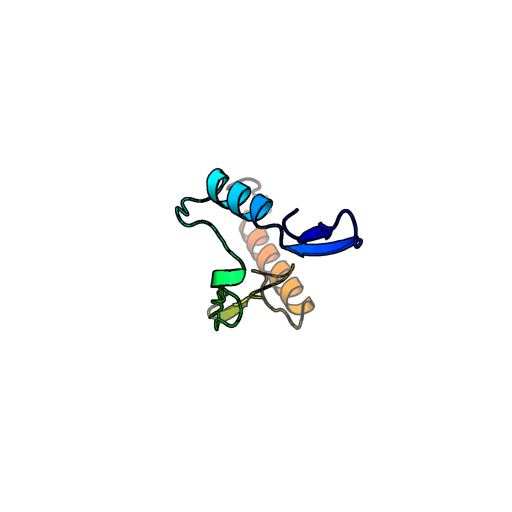1 100 ? -16.376 12.729 37.156 1.00 88.44 100 LYS A N 1
ATOM 833 C CA . LYS A 1 100 ? -15.034 13.202 36.810 1.00 88.44 100 LYS A CA 1
ATOM 834 C C . LYS A 1 100 ? -14.447 12.340 35.695 1.00 88.44 100 LYS A C 1
ATOM 836 O O . LYS A 1 100 ? -14.329 11.128 35.832 1.00 88.44 100 LYS A O 1
ATOM 841 N N . TYR A 1 101 ? -14.006 12.990 34.628 1.00 86.94 101 TYR A N 1
ATOM 842 C CA . TYR A 1 101 ? -13.312 12.342 33.523 1.00 86.94 101 TYR A CA 1
ATOM 843 C C . TYR A 1 101 ? -11.824 12.127 33.834 1.00 86.94 101 TYR A C 1
ATOM 845 O O . TYR A 1 101 ? -11.139 13.041 34.306 1.00 86.94 101 TYR A O 1
ATOM 853 N N . ILE A 1 102 ? -11.318 10.923 33.566 1.00 80.56 102 ILE A N 1
ATOM 854 C CA . ILE A 1 102 ? -9.900 10.576 33.675 1.00 80.56 102 ILE A CA 1
ATOM 855 C C . ILE A 1 102 ? -9.250 10.769 32.303 1.00 80.56 102 ILE A C 1
ATOM 857 O O . ILE A 1 102 ? -9.485 10.002 31.377 1.00 80.56 102 ILE A O 1
ATOM 861 N N . TYR A 1 103 ? -8.401 11.788 32.176 1.00 74.88 103 TYR A N 1
ATOM 862 C CA . TYR A 1 103 ? -7.620 12.046 30.966 1.00 74.88 103 TYR A CA 1
ATOM 863 C C . TYR A 1 103 ? -6.142 11.704 31.191 1.00 74.88 103 TYR A C 1
ATOM 865 O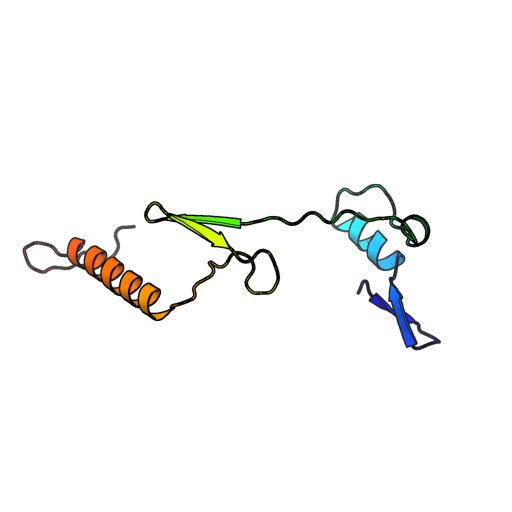 O . TYR A 1 103 ? -5.571 12.118 32.200 1.00 74.88 103 TYR A O 1
ATOM 873 N N . GLY A 1 104 ? -5.512 11.010 30.235 1.00 64.00 104 GLY A N 1
ATOM 874 C CA . GLY A 1 104 ? -4.049 10.881 30.164 1.00 64.00 104 GLY A CA 1
ATOM 875 C C . GLY A 1 104 ? -3.419 9.596 30.716 1.00 64.00 104 GLY A C 1
ATOM 876 O O . GLY A 1 104 ? -2.222 9.609 30.989 1.00 64.00 104 GLY A O 1
ATOM 877 N N . TYR A 1 105 ? -4.167 8.500 30.863 1.00 59.22 105 TYR A N 1
ATOM 878 C CA . TYR A 1 105 ? -3.557 7.174 31.026 1.00 59.22 105 TYR A CA 1
ATOM 879 C C . TYR A 1 105 ? -3.406 6.519 29.647 1.00 59.22 105 TYR A C 1
ATOM 881 O O . TYR A 1 105 ? -4.406 6.242 28.986 1.00 59.22 105 TYR A O 1
ATOM 889 N N . PHE A 1 106 ? -2.154 6.329 29.223 1.00 53.72 106 PHE A N 1
ATOM 890 C CA . PHE A 1 106 ? -1.751 5.574 28.033 1.00 53.72 106 PHE A CA 1
ATOM 891 C C . PHE A 1 106 ? -0.973 4.336 28.473 1.00 53.72 106 PHE A C 1
ATOM 893 O O . PHE A 1 106 ? -0.161 4.480 29.419 1.00 53.72 106 PHE A O 1
#

Organism: NCBI:txid408170

Foldseek 3Di:
DQWAADPPPRDTDGDQVVVQVCCVPPHPDPDRDDVVVCPPDDDDDDWDWDWDADPNDIFTFDGDDPRHPPTDDPDVPVVVVVVVVVVVVVQVVQADPVRDGDPDDD